Protein AF-A0A8D8WUV7-F1 (afdb_monomer_lite)

Organism: NCBI:txid428564

Radius of gyration: 18.06 Å; chains: 1; bounding box: 48×44×43 Å

Secondary structure (DSSP, 8-state):
-TT-EEEEEEEEEE-SSPPSSTTPPPSS---EEEEEEEEEESTTHHHHHHHHHHHHHHHHH-GGGS-SS-S---HHHHHTTSSHHHHHHHTT-EEEEEEEEETT-----

Foldseek 3Di:
DFFDKDKDKDKDFADPDDDPDPPDDDPDGTFKIWIKMKMFTDPDPPLVVQLVVLVVVQVVPPVVQADPDDDDDDCCNGDVRTCSVVSSVVRGIDIDTPDIDGNPDDDDD

Sequence (109 aa):
MNQTEFFMKFIGQGWTQKLPTVDQEYTTAPDKTVVAQISAFNPGYGFTVTALLLSAITLLREPSTLPPSGGVYTPGAAFEHTSLFNQLTKHGMKFEVLSDSSLGSKSKL

InterPro domains:
  IPR051276 Saccharopine dehydrogenase-like oxidoreductase [PTHR12286] (1-101)

Structure (mmCIF, N/CA/C/O backbone):
data_AF-A0A8D8WUV7-F1
#
_entry.id   AF-A0A8D8WUV7-F1
#
loop_
_atom_site.group_PDB
_atom_site.id
_atom_site.type_symbol
_atom_site.label_atom_id
_atom_site.label_alt_id
_atom_site.label_comp_id
_atom_site.label_asym_id
_atom_site.label_entity_id
_atom_site.label_seq_id
_atom_site.pdbx_PDB_ins_code
_atom_site.Cartn_x
_atom_site.Cartn_y
_atom_site.Cartn_z
_atom_site.occupancy
_atom_site.B_iso_or_equiv
_atom_site.auth_seq_id
_atom_site.auth_comp_id
_atom_site.auth_asym_id
_atom_site.auth_atom_id
_atom_site.pdbx_PDB_model_num
ATOM 1 N N . MET A 1 1 ? -25.783 3.564 0.620 1.00 60.84 1 MET A N 1
ATOM 2 C CA . MET A 1 1 ? -24.996 2.484 -0.016 1.00 60.84 1 MET A CA 1
ATOM 3 C C . MET A 1 1 ? -24.302 1.656 1.062 1.00 60.84 1 MET A C 1
ATOM 5 O O . MET A 1 1 ? -23.089 1.487 1.027 1.00 60.84 1 MET A O 1
ATOM 9 N N . ASN A 1 2 ? -25.058 1.168 2.050 1.00 64.44 2 ASN A N 1
ATOM 10 C CA . ASN A 1 2 ? -24.481 0.286 3.061 1.00 64.44 2 ASN A CA 1
ATOM 11 C C . ASN A 1 2 ? -24.402 -1.112 2.437 1.00 64.44 2 ASN A C 1
ATOM 13 O O . ASN A 1 2 ? -25.380 -1.542 1.834 1.00 64.44 2 ASN A O 1
ATOM 17 N N . GLN A 1 3 ? -23.251 -1.778 2.562 1.00 80.19 3 GLN A N 1
ATOM 18 C CA . GLN A 1 3 ? -22.957 -3.121 2.032 1.00 80.19 3 GLN A CA 1
ATOM 19 C C . GLN A 1 3 ? -22.738 -3.223 0.511 1.00 80.19 3 GLN A C 1
ATOM 21 O O . GLN A 1 3 ? -22.721 -4.323 -0.030 1.00 80.19 3 GLN A O 1
ATOM 26 N N . THR A 1 4 ? -22.523 -2.111 -0.197 1.00 92.75 4 THR A N 1
ATOM 27 C CA . THR A 1 4 ? -22.068 -2.183 -1.596 1.00 92.75 4 THR A CA 1
AT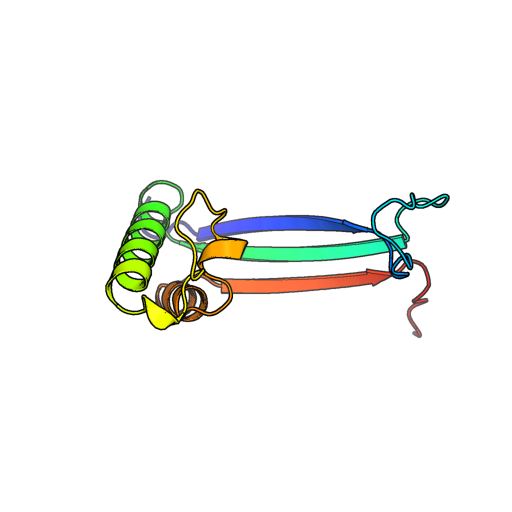OM 28 C C . THR A 1 4 ? -20.598 -2.592 -1.636 1.00 92.75 4 THR A C 1
ATOM 30 O O . THR A 1 4 ? -19.758 -1.895 -1.066 1.00 92.75 4 THR A O 1
ATOM 33 N N . GLU A 1 5 ? -20.293 -3.695 -2.312 1.00 93.62 5 GLU A N 1
ATOM 34 C CA . GLU A 1 5 ? -18.924 -4.126 -2.600 1.00 93.62 5 GLU A CA 1
ATOM 35 C C . GLU A 1 5 ? -18.326 -3.321 -3.750 1.00 93.62 5 GLU A C 1
ATOM 37 O O . GLU A 1 5 ? -19.010 -2.951 -4.706 1.00 93.62 5 GLU A O 1
ATOM 42 N N . PHE A 1 6 ? -17.026 -3.068 -3.668 1.00 94.88 6 PHE A N 1
ATOM 43 C CA . PHE A 1 6 ? -16.257 -2.519 -4.769 1.00 94.88 6 PHE A CA 1
ATOM 44 C C . PHE A 1 6 ? -14.873 -3.152 -4.815 1.00 94.88 6 PHE A C 1
ATOM 46 O O . PHE A 1 6 ? -14.345 -3.631 -3.809 1.00 94.88 6 PHE A O 1
ATOM 53 N N . PHE A 1 7 ? -14.265 -3.097 -5.994 1.00 96.38 7 PHE A N 1
ATOM 54 C CA . PHE A 1 7 ? -12.855 -3.389 -6.156 1.00 96.38 7 PHE A CA 1
ATOM 55 C C . PHE A 1 7 ? -12.192 -2.351 -7.058 1.00 96.38 7 PHE A C 1
ATOM 57 O O . PHE A 1 7 ? -12.834 -1.718 -7.896 1.00 96.38 7 PHE A O 1
ATOM 64 N N . MET A 1 8 ? -10.886 -2.193 -6.889 1.00 95.50 8 MET A N 1
ATOM 65 C CA . MET A 1 8 ? -10.024 -1.373 -7.728 1.00 95.50 8 MET A CA 1
ATOM 66 C C . MET A 1 8 ? -8.858 -2.230 -8.195 1.00 95.50 8 MET A C 1
ATOM 68 O O . MET A 1 8 ? -8.169 -2.827 -7.368 1.00 95.50 8 MET A O 1
ATOM 72 N N . LYS A 1 9 ? -8.638 -2.294 -9.511 1.00 97.25 9 LYS A N 1
ATOM 73 C CA . LYS A 1 9 ? -7.479 -2.969 -10.102 1.00 97.25 9 LYS A CA 1
ATOM 74 C C . LYS A 1 9 ? -6.403 -1.951 -10.444 1.00 97.25 9 LYS A C 1
ATOM 76 O O . LYS A 1 9 ? -6.685 -0.928 -11.061 1.00 97.25 9 LYS A O 1
ATOM 81 N N . PHE A 1 10 ? -5.175 -2.277 -10.078 1.00 96.38 10 PHE A N 1
ATOM 82 C CA . PHE A 1 10 ? -3.972 -1.518 -10.369 1.00 96.38 10 PHE A CA 1
ATOM 83 C C . PHE A 1 10 ? -3.118 -2.358 -11.308 1.00 96.38 10 PHE A C 1
ATOM 85 O O . PHE A 1 10 ? -2.767 -3.489 -10.978 1.00 96.38 10 PHE A O 1
ATOM 92 N N . ILE A 1 11 ? -2.821 -1.823 -12.489 1.00 96.88 11 ILE A N 1
ATOM 93 C CA . ILE A 1 11 ? -2.020 -2.499 -13.510 1.00 96.88 11 ILE A CA 1
ATOM 94 C C . ILE A 1 11 ? -0.717 -1.719 -13.639 1.00 96.88 11 ILE A C 1
ATOM 96 O O . ILE A 1 11 ? -0.720 -0.578 -14.096 1.00 96.88 11 ILE A O 1
ATOM 100 N N . GLY A 1 12 ? 0.382 -2.323 -13.195 1.00 96.38 12 GLY A N 1
ATOM 101 C CA . GLY A 1 12 ? 1.727 -1.777 -13.328 1.00 96.38 12 GLY A CA 1
ATOM 102 C C . GLY A 1 12 ? 2.473 -2.471 -14.458 1.00 96.38 12 GLY A C 1
ATOM 103 O O . GLY A 1 12 ? 2.495 -3.700 -14.513 1.00 96.38 12 GLY A O 1
ATOM 104 N N . GLN A 1 13 ? 3.100 -1.692 -15.335 1.00 96.44 13 GLN A N 1
ATOM 105 C CA . GLN A 1 13 ? 4.008 -2.187 -16.369 1.00 96.44 13 GLN A CA 1
ATOM 106 C C . GLN A 1 13 ? 5.418 -1.672 -16.092 1.00 96.44 13 GLN A C 1
ATOM 108 O O . GLN A 1 13 ? 5.595 -0.512 -15.723 1.00 96.44 13 GLN A O 1
ATOM 113 N N . GLY A 1 14 ? 6.415 -2.534 -16.251 1.00 94.44 14 GLY A N 1
ATOM 114 C CA . GLY A 1 14 ? 7.811 -2.190 -16.022 1.00 94.44 14 GLY A CA 1
ATOM 115 C C . GLY A 1 14 ? 8.765 -3.221 -16.607 1.00 94.44 14 GLY A C 1
ATOM 116 O O . GLY A 1 14 ? 8.388 -4.024 -17.457 1.00 94.44 14 GLY A O 1
ATOM 117 N N . TRP A 1 15 ? 10.006 -3.200 -16.136 1.00 94.62 15 TRP A N 1
ATOM 118 C CA . TRP A 1 15 ? 11.065 -4.081 -16.611 1.00 94.62 15 TRP A CA 1
ATOM 119 C C . TRP A 1 15 ? 11.483 -5.054 -15.513 1.00 94.62 15 TRP A C 1
ATOM 121 O O . TRP A 1 15 ? 11.550 -4.705 -14.335 1.00 94.62 15 TRP A O 1
ATOM 131 N N . THR A 1 16 ? 11.760 -6.290 -15.908 1.00 93.19 16 THR A N 1
ATOM 132 C CA . THR A 1 16 ? 12.272 -7.344 -15.031 1.00 93.19 16 THR A CA 1
ATOM 133 C C . THR A 1 16 ? 13.717 -7.051 -14.641 1.00 93.19 16 THR A C 1
ATOM 135 O O . THR A 1 16 ? 14.116 -7.269 -13.497 1.00 93.19 16 THR A O 1
ATOM 138 N N . GLN A 1 17 ? 14.505 -6.539 -15.590 1.00 92.00 17 GLN A N 1
ATOM 139 C CA . GLN A 1 17 ? 15.868 -6.096 -15.337 1.00 92.00 17 GLN A CA 1
ATOM 140 C C . GLN A 1 17 ? 15.854 -4.765 -14.587 1.00 92.00 17 GLN A C 1
ATOM 142 O O . GLN A 1 17 ? 15.154 -3.840 -14.977 1.00 92.00 17 GLN A O 1
ATOM 147 N N . LYS A 1 18 ? 16.687 -4.652 -13.552 1.00 91.38 18 LYS A N 1
ATOM 148 C CA . LYS A 1 18 ? 16.988 -3.381 -12.891 1.00 91.38 18 LYS A CA 1
ATOM 149 C C . LYS A 1 18 ? 18.238 -2.764 -13.519 1.00 91.38 18 LYS A C 1
ATOM 151 O O . LYS A 1 18 ? 19.254 -3.451 -13.644 1.00 91.38 18 LYS A O 1
ATOM 156 N N . LEU A 1 19 ? 18.176 -1.486 -13.890 1.00 92.00 19 LEU A N 1
ATOM 157 C CA . LEU A 1 19 ? 19.354 -0.759 -14.368 1.00 92.00 19 LEU A CA 1
ATOM 158 C C . LEU A 1 19 ? 20.334 -0.452 -13.216 1.00 92.00 19 LEU A C 1
ATOM 160 O O . LEU A 1 19 ? 19.896 -0.242 -12.080 1.00 92.00 19 LEU A O 1
ATOM 164 N N . PRO A 1 20 ? 21.654 -0.438 -13.483 1.00 90.25 20 PRO A N 1
ATOM 165 C CA . PRO A 1 20 ? 22.683 -0.166 -12.477 1.00 90.25 20 PRO A CA 1
ATOM 166 C C . PRO A 1 20 ? 22.564 1.197 -11.788 1.00 90.25 20 PRO A C 1
ATOM 168 O O . PRO A 1 20 ? 22.872 1.306 -10.602 1.00 90.25 20 PRO A O 1
ATOM 171 N N . THR A 1 21 ? 22.137 2.230 -12.516 1.00 91.44 21 THR A N 1
ATOM 172 C CA . THR A 1 21 ? 21.999 3.597 -11.999 1.00 91.44 21 THR A CA 1
ATOM 173 C C . THR A 1 21 ? 20.629 4.172 -12.342 1.00 91.44 21 THR A C 1
ATOM 175 O O . THR A 1 21 ? 19.987 3.751 -13.302 1.00 91.44 21 THR A O 1
ATOM 178 N N . VAL A 1 22 ? 20.170 5.131 -11.536 1.00 85.44 22 VAL A N 1
ATOM 179 C CA . VAL A 1 22 ? 18.863 5.794 -11.705 1.00 85.44 22 VAL A CA 1
ATOM 180 C C . VAL A 1 22 ? 18.805 6.729 -12.913 1.00 85.44 22 VAL A C 1
ATOM 182 O O . VAL A 1 22 ? 17.718 6.983 -13.416 1.00 85.44 22 VAL A O 1
ATOM 185 N N . ASP A 1 23 ? 19.958 7.193 -13.397 1.00 92.38 23 ASP A N 1
ATOM 186 C CA . ASP A 1 23 ? 20.052 8.113 -14.539 1.00 92.38 23 ASP A CA 1
ATOM 187 C C . ASP A 1 23 ? 20.023 7.387 -15.894 1.00 92.38 23 ASP A C 1
ATOM 189 O O . ASP A 1 23 ? 20.038 8.023 -16.946 1.00 92.38 23 ASP A O 1
ATOM 193 N N . GLN A 1 24 ? 20.043 6.051 -15.887 1.00 92.44 24 GLN A N 1
ATOM 194 C CA . GLN A 1 24 ? 19.970 5.255 -17.105 1.00 92.44 24 GLN A CA 1
ATOM 195 C C . GLN A 1 24 ? 18.518 4.990 -17.491 1.00 92.44 24 GLN A C 1
ATOM 197 O O . GLN A 1 24 ? 17.688 4.623 -16.660 1.00 92.44 24 GLN A O 1
ATOM 202 N N . GLU A 1 25 ? 18.241 5.113 -18.785 1.00 92.50 25 GLU A N 1
ATOM 203 C CA . GLU A 1 25 ? 16.936 4.814 -19.363 1.00 92.50 25 GLU A CA 1
ATOM 204 C C . GLU A 1 25 ? 16.911 3.413 -19.982 1.00 92.50 25 GLU A C 1
ATOM 206 O O . GLU A 1 25 ? 17.911 2.913 -20.509 1.00 92.50 25 GLU A O 1
ATOM 211 N N . TYR A 1 26 ? 15.745 2.768 -19.935 1.00 92.88 26 TYR A N 1
ATOM 212 C CA . TYR A 1 26 ? 15.530 1.502 -20.625 1.00 92.88 26 TYR A CA 1
ATOM 213 C C . TYR A 1 26 ? 15.429 1.739 -22.132 1.00 92.88 26 TYR A C 1
ATOM 215 O O . TYR A 1 26 ? 14.672 2.589 -22.591 1.00 92.88 26 TYR A O 1
ATOM 223 N N . THR A 1 27 ? 16.153 0.940 -22.913 1.00 94.00 27 THR A N 1
ATOM 224 C CA . THR A 1 27 ? 16.108 0.991 -24.384 1.00 94.00 27 THR A CA 1
ATOM 225 C C . THR A 1 27 ? 15.054 0.059 -24.984 1.00 94.00 27 THR A C 1
ATOM 227 O O . THR A 1 27 ? 14.772 0.127 -26.180 1.00 94.00 27 THR A O 1
ATOM 230 N N . THR A 1 28 ? 14.468 -0.823 -24.172 1.00 94.00 28 THR A N 1
ATOM 231 C CA . THR A 1 28 ? 13.436 -1.787 -24.568 1.00 94.00 28 THR A CA 1
ATOM 232 C C . THR A 1 28 ? 12.074 -1.395 -24.007 1.00 94.00 28 THR A C 1
ATOM 234 O O . THR A 1 28 ? 11.978 -0.658 -23.029 1.00 94.00 28 THR A O 1
ATOM 237 N N . ALA A 1 29 ? 10.999 -1.918 -24.598 1.00 94.56 29 ALA A N 1
ATOM 238 C CA . ALA A 1 29 ? 9.666 -1.799 -24.012 1.00 94.56 29 ALA A CA 1
ATOM 239 C C . ALA A 1 29 ? 9.566 -2.589 -22.684 1.00 94.56 29 ALA A C 1
ATOM 241 O O . ALA A 1 29 ? 10.292 -3.577 -22.526 1.00 94.56 29 ALA A O 1
ATOM 242 N N . PRO A 1 30 ? 8.668 -2.195 -21.758 1.00 95.50 30 PRO A N 1
ATOM 243 C CA . PRO A 1 30 ? 8.381 -2.952 -20.541 1.00 95.50 30 PRO A CA 1
ATOM 244 C C . PRO A 1 30 ? 8.101 -4.431 -20.829 1.00 95.50 30 PRO A C 1
ATOM 246 O O . PRO A 1 30 ? 7.270 -4.758 -21.677 1.00 95.50 30 PRO A O 1
ATOM 249 N N . ASP A 1 31 ? 8.773 -5.325 -20.105 1.00 95.75 31 ASP A N 1
ATOM 250 C CA . ASP A 1 31 ? 8.638 -6.778 -20.251 1.00 95.75 31 ASP A CA 1
ATOM 251 C C . ASP A 1 31 ? 7.944 -7.449 -19.056 1.00 95.75 31 ASP A C 1
ATOM 253 O O . ASP A 1 31 ? 7.754 -8.664 -19.064 1.00 95.75 31 ASP A O 1
ATOM 257 N N . LYS A 1 32 ? 7.548 -6.676 -18.040 1.00 95.31 32 LYS A N 1
ATOM 258 C CA . LYS A 1 32 ? 6.899 -7.141 -16.815 1.00 95.31 32 LYS A CA 1
ATOM 259 C C . LYS A 1 32 ? 5.570 -6.426 -16.603 1.00 95.31 32 LYS A C 1
ATOM 261 O O . LYS A 1 32 ? 5.476 -5.209 -16.738 1.00 95.31 32 LYS A O 1
ATOM 266 N N . THR A 1 33 ? 4.540 -7.178 -16.230 1.00 97.06 33 THR A N 1
ATOM 267 C CA . THR A 1 33 ? 3.237 -6.653 -15.806 1.00 97.06 33 THR A CA 1
ATOM 268 C C . THR A 1 33 ? 2.844 -7.259 -14.466 1.00 97.06 33 THR A C 1
ATOM 270 O O . THR A 1 33 ? 2.854 -8.481 -14.308 1.00 97.06 33 THR A O 1
ATOM 273 N N . VAL A 1 34 ? 2.454 -6.405 -13.521 1.00 97.00 34 VAL A N 1
ATOM 274 C CA . VAL A 1 34 ? 1.886 -6.794 -12.227 1.00 97.00 34 VAL A CA 1
ATOM 275 C C . VAL A 1 34 ? 0.470 -6.240 -12.136 1.00 97.00 34 VAL A C 1
ATOM 277 O O . VAL A 1 34 ? 0.246 -5.052 -12.369 1.00 97.00 34 VAL A O 1
ATOM 280 N N . VAL A 1 35 ? -0.490 -7.092 -11.790 1.00 97.56 35 VAL A N 1
ATOM 281 C CA . VAL A 1 35 ? -1.879 -6.693 -11.547 1.00 97.56 35 VAL A CA 1
ATOM 282 C C . VAL A 1 35 ? -2.183 -6.916 -10.078 1.00 97.56 35 VAL A C 1
ATOM 284 O O . VAL A 1 35 ? -2.161 -8.049 -9.602 1.00 97.56 35 VAL A O 1
ATOM 287 N N . ALA A 1 36 ? -2.493 -5.840 -9.368 1.00 97.25 36 ALA A N 1
ATOM 288 C CA . ALA A 1 36 ? -2.960 -5.880 -7.991 1.00 97.25 36 ALA A CA 1
ATOM 289 C C . ALA A 1 36 ? -4.432 -5.466 -7.916 1.00 97.25 36 ALA A C 1
ATOM 291 O O . ALA A 1 36 ? -4.931 -4.727 -8.765 1.00 97.25 36 ALA A O 1
ATOM 292 N N . GLN A 1 37 ? -5.136 -5.934 -6.894 1.00 97.69 37 GLN A N 1
ATOM 293 C CA . GLN A 1 37 ? -6.514 -5.566 -6.620 1.00 97.69 37 GLN A CA 1
ATOM 294 C C . GLN A 1 37 ? -6.692 -5.223 -5.148 1.00 97.69 37 GLN A C 1
ATOM 296 O O . GLN A 1 37 ? -6.155 -5.881 -4.259 1.00 97.69 37 GLN A O 1
ATOM 301 N N . ILE A 1 38 ? -7.500 -4.198 -4.914 1.00 95.75 38 ILE A N 1
ATOM 302 C CA . ILE A 1 38 ? -8.062 -3.876 -3.610 1.00 95.75 38 ILE A CA 1
ATOM 303 C C . ILE A 1 38 ? -9.559 -4.142 -3.685 1.00 95.75 38 ILE A C 1
ATOM 305 O O . ILE A 1 38 ? -10.187 -3.705 -4.645 1.00 95.75 38 ILE A O 1
ATOM 309 N N . SER A 1 39 ? -10.128 -4.820 -2.691 1.00 96.62 39 SER A N 1
ATOM 310 C CA . SER A 1 39 ? -11.581 -5.026 -2.574 1.00 96.62 39 SER A CA 1
ATOM 311 C C . SER A 1 39 ? -12.064 -4.597 -1.190 1.00 96.62 39 SER A C 1
ATOM 313 O O . SER A 1 39 ? -11.364 -4.840 -0.208 1.00 96.62 39 SER A O 1
ATOM 315 N N . ALA A 1 40 ? -13.223 -3.945 -1.100 1.00 95.19 40 ALA A N 1
ATOM 316 C CA . ALA A 1 40 ? -13.805 -3.491 0.165 1.00 95.19 40 ALA A CA 1
ATOM 317 C C . ALA A 1 40 ? -15.314 -3.202 0.026 1.00 95.19 40 ALA A C 1
ATOM 319 O O . ALA A 1 40 ? -15.910 -3.386 -1.035 1.00 95.19 40 ALA A O 1
ATOM 320 N N . PHE A 1 41 ? -15.930 -2.725 1.110 1.00 94.50 41 PHE A N 1
ATOM 321 C CA . PHE A 1 41 ? -17.342 -2.341 1.174 1.00 94.50 41 PHE A CA 1
ATOM 322 C C . PHE A 1 41 ? -17.510 -0.831 1.359 1.00 94.50 41 PHE A C 1
ATOM 324 O O . PHE A 1 41 ? -16.620 -0.158 1.871 1.00 94.50 41 PHE A O 1
ATOM 331 N N . ASN A 1 42 ? -18.698 -0.317 1.041 1.00 92.56 42 ASN A N 1
ATOM 332 C CA . ASN A 1 42 ? -19.109 1.073 1.265 1.00 92.56 42 ASN A CA 1
ATOM 333 C C . ASN A 1 42 ? -18.213 2.083 0.512 1.00 92.56 42 ASN A C 1
ATOM 335 O O . ASN A 1 42 ? -17.513 2.878 1.149 1.00 92.56 42 ASN A O 1
ATOM 339 N N . PRO A 1 43 ? -18.213 2.069 -0.836 1.00 91.44 43 PRO A N 1
ATOM 340 C CA . PRO A 1 43 ? -17.368 2.951 -1.636 1.00 91.44 43 PRO A CA 1
ATOM 341 C C . PRO A 1 43 ? -17.640 4.436 -1.352 1.00 91.44 43 PRO A C 1
ATOM 343 O O . PRO A 1 43 ? -18.717 4.828 -0.896 1.00 91.44 43 PRO A O 1
ATOM 346 N N . GLY A 1 44 ? -16.654 5.282 -1.651 1.00 86.94 44 GLY A N 1
ATOM 347 C CA . GLY A 1 44 ? -16.732 6.716 -1.379 1.00 86.94 44 GLY A CA 1
ATOM 348 C C . GLY A 1 44 ? -16.515 7.004 0.105 1.00 86.94 44 GLY A C 1
ATOM 349 O O . GLY A 1 44 ? -15.493 6.608 0.663 1.00 86.94 44 GLY A O 1
ATOM 350 N N . TYR A 1 45 ? -17.457 7.691 0.753 1.00 90.88 45 TYR A N 1
ATOM 351 C CA . TYR A 1 45 ? -17.273 8.187 2.122 1.00 90.88 45 TYR A CA 1
ATOM 352 C C . TYR A 1 45 ? -17.145 7.091 3.181 1.00 90.88 45 TYR A C 1
ATOM 354 O O . TYR A 1 45 ? -16.380 7.280 4.120 1.00 90.88 45 TYR A O 1
ATOM 362 N N . GLY A 1 46 ? -17.841 5.958 3.043 1.00 90.69 46 GLY A N 1
ATOM 363 C CA . GLY A 1 46 ? -17.807 4.898 4.056 1.00 90.69 46 GLY A CA 1
ATOM 364 C C . GLY A 1 46 ? -16.387 4.377 4.276 1.00 90.69 46 GLY A C 1
ATOM 365 O O . GLY A 1 46 ? -15.802 4.565 5.339 1.00 90.69 46 GLY A O 1
ATOM 366 N N . PHE A 1 47 ? -15.807 3.794 3.230 1.00 91.38 47 PHE A N 1
ATOM 367 C CA . PHE A 1 47 ? -14.451 3.264 3.266 1.00 91.38 47 PHE A CA 1
ATOM 368 C C . PHE A 1 47 ? -13.383 4.358 3.439 1.00 91.38 47 PHE A C 1
ATOM 370 O O . PHE A 1 47 ? -12.461 4.207 4.242 1.00 91.38 47 PHE A O 1
ATOM 377 N N . THR A 1 48 ? -13.508 5.480 2.719 1.00 94.19 48 THR A N 1
ATOM 378 C CA . THR A 1 48 ? -12.500 6.556 2.758 1.00 94.19 48 THR A CA 1
ATOM 379 C C . THR A 1 48 ? -12.343 7.139 4.163 1.00 94.19 48 THR A C 1
ATOM 381 O O . THR A 1 48 ? -11.219 7.387 4.596 1.00 94.19 48 THR A O 1
ATOM 384 N N . VAL A 1 49 ? -13.440 7.314 4.912 1.00 95.81 49 VAL A N 1
ATOM 385 C CA . VAL A 1 49 ? -13.374 7.806 6.299 1.00 95.81 49 VAL A CA 1
ATOM 386 C C . VAL A 1 49 ? -12.699 6.785 7.215 1.00 95.81 49 VAL A C 1
ATOM 388 O O . VAL A 1 49 ? -11.872 7.176 8.037 1.00 95.81 49 VAL A O 1
ATOM 391 N N . THR A 1 50 ? -12.973 5.486 7.056 1.00 95.38 50 THR A N 1
ATOM 392 C CA . THR A 1 50 ? -12.261 4.437 7.805 1.00 95.38 50 THR A CA 1
ATOM 393 C C . THR A 1 50 ? -10.754 4.503 7.556 1.00 95.38 50 THR A C 1
ATOM 395 O O . THR A 1 50 ? -9.983 4.529 8.513 1.00 95.38 50 THR A O 1
ATOM 398 N N . ALA A 1 51 ? -10.322 4.596 6.295 1.00 96.25 51 ALA A N 1
ATOM 399 C CA . ALA A 1 51 ? -8.904 4.695 5.956 1.00 96.25 51 ALA A CA 1
ATOM 400 C C . ALA A 1 51 ? -8.245 5.962 6.529 1.00 96.25 51 ALA A C 1
ATOM 402 O O . ALA A 1 51 ? -7.140 5.891 7.073 1.00 96.25 51 ALA A O 1
ATOM 403 N N . LEU A 1 52 ? -8.934 7.107 6.470 1.00 97.69 52 LEU A N 1
ATOM 404 C CA . LEU A 1 52 ? -8.456 8.369 7.037 1.00 97.69 52 LEU A CA 1
ATOM 405 C C . LEU A 1 52 ? -8.276 8.281 8.560 1.00 97.69 52 LEU A C 1
ATOM 407 O O . LEU A 1 52 ? -7.230 8.670 9.080 1.00 97.69 52 LEU A O 1
ATOM 411 N N . LEU A 1 53 ? -9.269 7.743 9.276 1.00 98.19 53 LEU A N 1
ATOM 412 C CA . LEU A 1 53 ? -9.212 7.596 10.732 1.00 98.19 53 LEU A CA 1
ATOM 413 C C . LEU A 1 53 ? -8.111 6.629 11.162 1.00 98.19 53 LEU A C 1
ATOM 415 O O . LEU A 1 53 ? -7.363 6.933 12.089 1.00 98.19 53 LEU A O 1
ATOM 419 N N . LEU A 1 54 ? -7.975 5.491 10.478 1.00 98.12 54 LEU A N 1
ATOM 420 C CA . LEU A 1 54 ? -6.891 4.551 10.753 1.00 98.12 54 LEU A CA 1
ATOM 421 C C . LEU A 1 54 ? -5.521 5.189 10.501 1.00 98.12 54 LEU A C 1
ATOM 423 O O . LEU A 1 54 ? -4.631 5.027 11.329 1.00 98.12 54 LEU A O 1
ATOM 427 N N . SER A 1 55 ? -5.375 5.988 9.439 1.00 97.94 55 SER A N 1
ATOM 428 C CA . SER A 1 55 ? -4.135 6.729 9.170 1.00 97.94 55 SER A CA 1
ATOM 429 C C . SER A 1 55 ? -3.807 7.705 10.305 1.00 97.94 55 SER A C 1
ATOM 431 O O . SER A 1 55 ? -2.681 7.725 10.793 1.00 97.94 55 SER A O 1
ATOM 433 N N . ALA A 1 56 ? -4.792 8.472 10.787 1.00 98.06 56 ALA A N 1
ATOM 434 C CA . ALA A 1 56 ? -4.605 9.387 11.915 1.00 98.06 56 ALA A CA 1
ATOM 435 C C . ALA A 1 56 ? -4.230 8.650 13.214 1.00 98.06 56 ALA A C 1
ATOM 437 O O . ALA A 1 56 ? -3.338 9.084 13.941 1.00 98.06 56 ALA A O 1
ATOM 438 N N . ILE A 1 57 ? -4.876 7.514 13.495 1.00 98.06 57 ILE A N 1
ATOM 439 C CA . ILE A 1 57 ? -4.556 6.673 14.655 1.00 98.06 57 ILE A CA 1
ATOM 440 C C . ILE A 1 57 ? -3.120 6.148 14.557 1.00 98.06 57 ILE A C 1
ATOM 442 O O . ILE A 1 57 ? -2.393 6.221 15.546 1.00 98.06 57 ILE A O 1
ATOM 446 N N . THR A 1 58 ? -2.703 5.654 13.390 1.00 97.62 58 THR A N 1
ATOM 447 C CA . THR A 1 58 ? -1.333 5.182 13.154 1.00 97.62 58 THR A CA 1
ATOM 448 C C . THR A 1 58 ? -0.317 6.307 13.347 1.00 97.62 58 THR A C 1
ATOM 450 O O . THR A 1 58 ? 0.657 6.108 14.067 1.00 97.62 58 THR A O 1
ATOM 453 N N . LEU A 1 59 ? -0.574 7.509 12.815 1.00 95.62 59 LEU A N 1
ATOM 454 C CA . LEU A 1 59 ? 0.307 8.668 13.014 1.00 95.62 59 LEU A CA 1
ATOM 455 C C . LEU A 1 59 ? 0.516 8.998 14.502 1.00 95.62 59 LEU A C 1
ATOM 457 O O . LEU A 1 59 ? 1.632 9.282 14.926 1.00 95.62 59 LEU A O 1
ATOM 461 N N . LEU A 1 60 ? -0.557 8.953 15.297 1.00 96.69 60 LEU A N 1
ATOM 462 C CA . LEU A 1 60 ? -0.514 9.296 16.720 1.00 96.69 60 LEU A CA 1
ATOM 463 C C . LEU A 1 60 ? 0.089 8.190 17.595 1.00 96.69 60 LEU A C 1
ATOM 465 O O . LEU A 1 60 ? 0.690 8.488 18.624 1.00 96.69 60 LEU A O 1
ATOM 469 N N . ARG A 1 61 ? -0.120 6.918 17.238 1.00 97.56 61 ARG A N 1
ATOM 470 C CA . ARG A 1 61 ? 0.245 5.772 18.088 1.00 97.56 61 ARG A CA 1
ATOM 471 C C . ARG A 1 61 ? 1.563 5.114 17.716 1.00 97.56 61 ARG A C 1
ATOM 473 O O . ARG A 1 61 ? 2.144 4.446 18.566 1.00 97.56 61 ARG A O 1
ATOM 480 N N . GLU A 1 62 ? 2.034 5.291 16.487 1.00 96.12 62 GLU A N 1
ATOM 481 C CA . GLU A 1 62 ? 3.227 4.614 15.974 1.00 96.12 62 GLU A CA 1
ATOM 482 C C . GLU A 1 62 ? 4.310 5.595 15.478 1.00 96.12 62 GLU A C 1
ATOM 484 O O . GLU A 1 62 ? 4.931 5.339 14.444 1.00 96.12 62 GLU A O 1
ATOM 489 N N . PRO A 1 63 ? 4.604 6.709 16.184 1.00 94.12 63 PRO A N 1
ATOM 490 C CA . PRO A 1 63 ? 5.504 7.745 15.671 1.00 94.12 63 PRO A CA 1
ATOM 491 C C . PRO A 1 63 ? 6.927 7.239 15.391 1.00 94.12 63 PRO A C 1
ATOM 493 O O . PRO A 1 63 ? 7.592 7.755 14.502 1.00 94.12 63 PRO A O 1
ATOM 496 N N . SER A 1 64 ? 7.388 6.200 16.097 1.00 94.94 64 SER A N 1
ATOM 497 C CA . SER A 1 64 ? 8.710 5.590 15.885 1.00 94.94 64 SER A CA 1
ATOM 498 C C . SER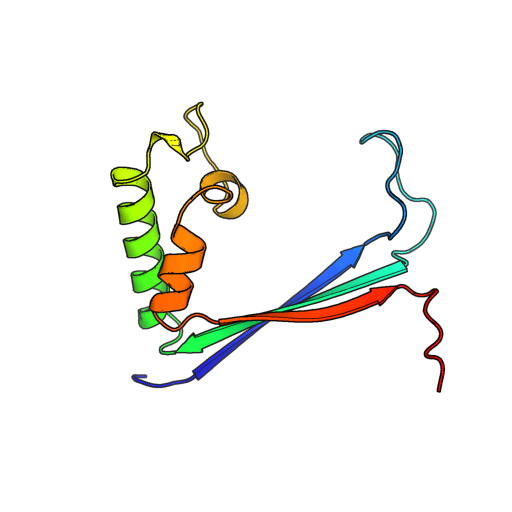 A 1 64 ? 8.833 4.786 14.587 1.00 94.94 64 SER A C 1
ATOM 500 O O . SER A 1 64 ? 9.934 4.375 14.238 1.00 94.94 64 SER A O 1
ATOM 502 N N . THR A 1 65 ? 7.719 4.515 13.905 1.00 95.00 65 THR A N 1
ATOM 503 C CA . THR A 1 65 ? 7.678 3.769 12.632 1.00 95.00 65 THR A CA 1
ATOM 504 C C . THR A 1 65 ? 7.487 4.675 11.415 1.00 95.00 65 THR A C 1
ATOM 506 O O . THR A 1 65 ? 7.550 4.206 10.281 1.00 95.00 65 THR A O 1
ATOM 509 N N . LEU A 1 66 ? 7.255 5.970 11.648 1.00 94.56 66 LEU A N 1
ATOM 510 C CA . LEU A 1 66 ? 7.092 6.976 10.605 1.00 94.56 66 LEU A CA 1
ATOM 511 C C . LEU A 1 66 ? 8.455 7.473 10.100 1.00 94.56 66 LEU A C 1
ATOM 513 O O . LEU A 1 66 ? 9.462 7.326 10.802 1.00 94.56 66 LEU A O 1
ATOM 517 N N . PRO A 1 67 ? 8.501 8.115 8.916 1.00 94.19 67 PRO A N 1
ATOM 518 C CA . PRO A 1 67 ? 9.699 8.796 8.452 1.00 94.19 67 PRO A CA 1
ATOM 519 C C . PRO A 1 67 ? 10.276 9.739 9.526 1.00 94.19 67 PRO A C 1
ATOM 521 O O . PRO A 1 67 ? 9.529 10.519 10.122 1.00 94.19 67 PRO A O 1
ATOM 524 N N . PRO A 1 68 ? 11.598 9.694 9.780 1.00 87.69 68 PRO A N 1
ATOM 525 C CA . PRO A 1 68 ? 12.218 10.419 10.893 1.00 87.69 68 PRO A CA 1
ATOM 526 C C . PRO A 1 68 ? 12.254 11.935 10.672 1.00 87.69 68 PRO A C 1
ATOM 528 O O . PRO A 1 68 ? 12.335 12.709 11.624 1.00 87.69 68 PRO A O 1
ATOM 531 N N . SER A 1 69 ? 12.214 12.370 9.413 1.00 88.12 69 SER A N 1
ATOM 532 C CA . SER A 1 69 ? 12.107 13.774 9.039 1.00 88.12 69 SER A CA 1
ATOM 533 C C . SER A 1 69 ? 10.644 14.157 8.834 1.00 88.12 69 SER A C 1
ATOM 535 O O . SER A 1 69 ? 9.888 13.433 8.192 1.00 88.12 69 SER A O 1
ATOM 537 N N . GLY A 1 70 ? 10.255 15.333 9.326 1.00 84.75 70 GLY A N 1
ATOM 538 C CA . GLY A 1 70 ? 8.986 15.945 8.934 1.00 84.75 70 GLY A CA 1
ATOM 539 C C . GLY A 1 70 ? 8.966 16.286 7.438 1.00 84.75 70 GLY A C 1
ATOM 540 O O . GLY A 1 70 ? 10.014 16.483 6.824 1.00 84.75 70 GLY A O 1
ATOM 541 N N . GLY A 1 71 ? 7.774 16.368 6.847 1.00 90.94 71 GLY A N 1
ATOM 542 C CA . GLY A 1 71 ? 7.618 16.677 5.427 1.00 90.94 71 GLY A CA 1
ATOM 543 C C . GLY A 1 71 ? 6.261 16.265 4.868 1.00 90.94 71 GLY A C 1
ATOM 544 O O . GLY A 1 71 ? 5.340 15.925 5.612 1.00 90.94 71 GLY A O 1
ATOM 545 N N . VAL A 1 72 ? 6.149 16.297 3.540 1.00 94.81 72 VAL A N 1
ATOM 546 C CA . VAL A 1 72 ? 4.969 15.828 2.807 1.00 94.81 72 VAL A CA 1
ATOM 547 C C . VAL A 1 72 ? 5.295 14.474 2.197 1.00 94.81 72 VAL A C 1
ATOM 549 O O . VAL A 1 72 ? 6.177 14.367 1.348 1.00 94.81 72 VAL A O 1
ATOM 552 N N . TYR A 1 73 ? 4.569 13.448 2.628 1.00 94.75 73 TYR A N 1
ATOM 553 C CA . TYR A 1 73 ? 4.779 12.071 2.202 1.00 94.75 73 TYR A CA 1
ATOM 554 C C . TYR A 1 73 ? 3.542 11.536 1.496 1.00 94.75 73 TYR A C 1
ATOM 556 O O . TYR A 1 73 ? 2.407 11.818 1.886 1.00 94.75 73 TYR A O 1
ATOM 564 N N . THR A 1 74 ? 3.761 10.715 0.473 1.00 95.25 74 THR A N 1
ATOM 565 C CA . THR A 1 74 ? 2.692 9.858 -0.035 1.00 95.25 74 THR A CA 1
ATOM 566 C C . THR A 1 74 ? 2.371 8.783 1.010 1.00 95.25 74 THR A C 1
ATOM 568 O O . THR A 1 74 ? 3.255 8.402 1.782 1.00 95.25 74 THR A O 1
ATOM 571 N N . PRO A 1 75 ? 1.141 8.237 1.035 1.00 93.81 75 PRO A N 1
ATOM 572 C CA . PRO A 1 75 ? 0.779 7.200 1.999 1.00 93.81 75 PRO A CA 1
ATOM 573 C C . PRO A 1 75 ? 1.720 5.990 1.977 1.00 93.81 75 PRO A C 1
ATOM 575 O O . PRO A 1 75 ? 2.060 5.472 3.033 1.00 93.81 75 PRO A O 1
ATOM 578 N N . GLY A 1 76 ? 2.188 5.574 0.793 1.00 93.06 76 GLY A N 1
ATOM 579 C CA . GLY A 1 76 ? 3.136 4.465 0.663 1.00 93.06 76 GLY A CA 1
ATOM 580 C C . GLY A 1 76 ? 4.444 4.722 1.411 1.00 93.06 76 GLY A C 1
ATOM 581 O O . GLY A 1 76 ? 4.857 3.883 2.197 1.00 93.06 76 GLY A O 1
ATOM 582 N N . ALA A 1 77 ? 5.038 5.906 1.241 1.00 93.94 77 ALA A N 1
ATOM 583 C CA . ALA A 1 77 ? 6.279 6.273 1.923 1.00 93.94 77 ALA A CA 1
ATOM 584 C C . ALA A 1 77 ? 6.081 6.553 3.424 1.00 93.94 77 ALA A C 1
ATOM 586 O O . ALA A 1 77 ? 6.973 6.298 4.225 1.00 93.94 77 ALA A O 1
ATOM 587 N N . ALA A 1 78 ? 4.922 7.093 3.815 1.00 95.81 78 ALA A N 1
ATOM 588 C CA . ALA A 1 78 ? 4.628 7.409 5.211 1.00 95.81 78 ALA A CA 1
ATOM 589 C C . ALA A 1 78 ? 4.340 6.163 6.058 1.00 95.81 78 ALA A C 1
ATOM 591 O O . ALA A 1 78 ? 4.686 6.130 7.236 1.00 95.81 78 ALA A O 1
ATOM 592 N N . PHE A 1 79 ? 3.668 5.165 5.473 1.00 96.44 79 PHE A N 1
ATOM 593 C CA . PHE A 1 79 ? 3.068 4.061 6.219 1.00 96.44 79 PHE A CA 1
ATOM 594 C C . PHE A 1 79 ? 3.703 2.688 5.955 1.00 96.44 79 PHE A C 1
ATOM 596 O O . PHE A 1 79 ? 3.220 1.705 6.519 1.00 96.44 79 PHE A O 1
ATOM 603 N N . GLU A 1 80 ? 4.774 2.608 5.152 1.00 94.44 80 GLU A N 1
ATOM 604 C CA . GLU A 1 80 ? 5.439 1.354 4.747 1.00 94.44 80 GLU A CA 1
ATOM 605 C C . GLU A 1 80 ? 5.753 0.424 5.928 1.00 94.44 80 GLU A C 1
ATOM 607 O O . GLU A 1 80 ? 5.548 -0.786 5.848 1.00 94.44 80 GLU A O 1
ATOM 612 N N . HIS A 1 81 ? 6.217 0.990 7.043 1.00 95.31 81 HIS A N 1
ATOM 613 C CA . HIS A 1 81 ? 6.670 0.237 8.216 1.00 95.31 81 HIS A CA 1
ATOM 614 C C . HIS A 1 81 ? 5.686 0.282 9.391 1.00 95.31 81 HIS A C 1
ATOM 6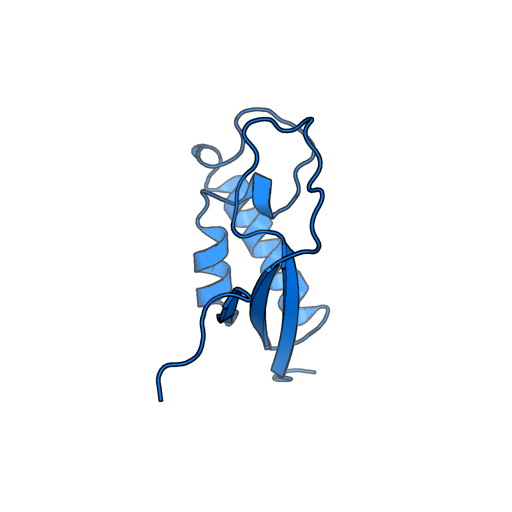16 O O . HIS A 1 81 ? 6.056 -0.009 10.527 1.00 95.31 81 HIS A O 1
ATOM 622 N N . THR A 1 82 ? 4.432 0.644 9.126 1.00 97.62 82 THR A N 1
ATOM 623 C CA . THR A 1 82 ? 3.401 0.835 10.152 1.00 97.62 82 THR A CA 1
ATOM 624 C C . THR A 1 82 ? 2.392 -0.309 10.171 1.00 97.62 82 THR A C 1
ATOM 626 O O . THR A 1 82 ? 2.315 -1.131 9.256 1.00 97.62 82 THR A O 1
ATOM 629 N N . SER A 1 83 ? 1.532 -0.339 11.187 1.00 97.38 83 SER A N 1
ATOM 630 C CA . SER A 1 83 ? 0.435 -1.302 11.266 1.00 97.38 83 SER A CA 1
ATOM 631 C C . SER A 1 83 ? -0.761 -0.967 10.361 1.00 97.38 83 SER A C 1
ATOM 633 O O . SER A 1 83 ? -1.699 -1.768 10.291 1.00 97.38 83 SER A O 1
ATOM 635 N N . LEU A 1 84 ? -0.748 0.166 9.638 1.00 97.88 84 LEU A N 1
ATOM 636 C CA . LEU A 1 84 ? -1.903 0.662 8.878 1.00 97.88 84 LEU A CA 1
ATOM 637 C C . LEU A 1 84 ? -2.455 -0.378 7.893 1.00 97.88 84 LEU A C 1
ATOM 639 O O . LEU A 1 84 ? -3.666 -0.586 7.842 1.00 97.88 84 LEU A O 1
ATOM 643 N N . PHE A 1 85 ? -1.586 -1.083 7.163 1.00 95.56 85 PHE A N 1
ATOM 644 C CA . PHE A 1 85 ? -1.995 -2.144 6.233 1.00 95.56 85 PHE A CA 1
ATOM 645 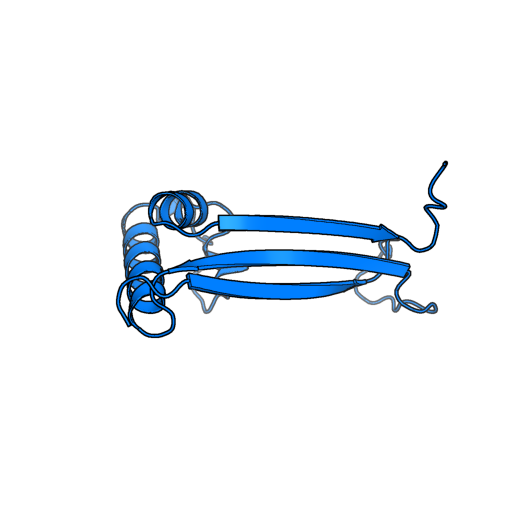C C . PHE A 1 85 ? -2.795 -3.257 6.933 1.00 95.56 85 PHE A C 1
ATOM 647 O O . PHE A 1 85 ? -3.865 -3.671 6.474 1.00 95.56 85 PHE A O 1
ATOM 654 N N . ASN A 1 86 ? -2.317 -3.701 8.098 1.00 96.44 86 ASN A N 1
ATOM 655 C CA . ASN A 1 86 ? -2.987 -4.722 8.902 1.00 96.44 86 ASN A CA 1
ATOM 656 C C . ASN A 1 86 ? -4.321 -4.209 9.451 1.00 96.44 86 ASN A C 1
ATOM 658 O O . ASN A 1 86 ? -5.305 -4.947 9.488 1.00 96.44 86 ASN A O 1
ATOM 662 N N . GLN A 1 87 ? -4.370 -2.944 9.867 1.00 97.56 87 GLN A N 1
ATOM 663 C CA . GLN A 1 87 ? -5.586 -2.327 10.388 1.00 97.56 87 GLN A CA 1
ATOM 664 C C . GLN A 1 87 ? -6.648 -2.173 9.304 1.00 97.56 87 GLN A C 1
ATOM 666 O O . GLN A 1 87 ? -7.799 -2.532 9.538 1.00 97.56 87 GLN A O 1
ATOM 671 N N . LEU A 1 88 ? -6.271 -1.721 8.109 1.00 96.62 88 LEU A N 1
ATOM 672 C CA . LEU A 1 88 ? -7.161 -1.673 6.950 1.00 96.62 88 LEU A CA 1
ATOM 673 C C . LEU A 1 88 ? -7.715 -3.064 6.627 1.00 96.62 88 LEU A C 1
ATOM 675 O O . LEU A 1 88 ? -8.920 -3.216 6.423 1.00 96.62 88 LEU A O 1
ATOM 679 N N . THR A 1 89 ? -6.859 -4.088 6.682 1.00 96.31 89 THR A N 1
ATOM 680 C CA . THR A 1 89 ? -7.267 -5.476 6.438 1.00 96.31 89 THR A CA 1
ATOM 681 C C . THR A 1 89 ? -8.298 -5.968 7.455 1.00 96.31 89 THR A C 1
ATOM 683 O O . THR A 1 89 ? -9.334 -6.520 7.087 1.00 96.31 89 THR A O 1
ATOM 686 N N . LYS A 1 90 ? -8.082 -5.685 8.745 1.00 97.00 90 LYS A N 1
ATOM 687 C CA . LYS A 1 90 ? -9.043 -6.005 9.816 1.00 97.00 90 LYS A CA 1
ATOM 688 C C . LYS A 1 90 ? -10.389 -5.289 9.665 1.00 97.00 90 LYS A C 1
ATOM 690 O O . LYS A 1 90 ? -11.384 -5.781 10.184 1.00 97.00 90 LYS A O 1
ATOM 695 N N . HIS A 1 91 ? -10.429 -4.157 8.962 1.00 95.38 91 HIS A N 1
ATOM 696 C CA . HIS A 1 91 ? -11.644 -3.372 8.721 1.00 95.38 91 HIS A CA 1
ATOM 697 C C . HIS A 1 91 ? -12.257 -3.627 7.333 1.00 95.38 91 HIS A C 1
ATOM 699 O O . HIS A 1 91 ? -13.001 -2.796 6.817 1.00 95.38 91 HIS A O 1
ATOM 705 N N . GLY A 1 92 ? -11.980 -4.793 6.741 1.00 93.19 92 GLY A N 1
ATOM 706 C CA . GLY A 1 92 ? -12.680 -5.277 5.550 1.00 93.19 92 GLY A CA 1
ATOM 707 C C . GLY A 1 92 ? -12.043 -4.884 4.220 1.00 93.19 92 GLY A C 1
ATOM 708 O O . GLY A 1 92 ? -12.671 -5.077 3.181 1.00 93.19 92 GLY A O 1
ATOM 709 N N . MET A 1 93 ? -10.816 -4.355 4.227 1.00 94.81 93 MET A N 1
ATOM 710 C CA . MET A 1 93 ? -10.029 -4.172 3.009 1.00 94.81 93 MET A CA 1
ATOM 711 C C . MET A 1 93 ? -9.273 -5.456 2.668 1.00 94.81 93 MET A C 1
ATOM 713 O O . MET A 1 93 ? -8.592 -6.030 3.507 1.00 94.81 93 MET A O 1
ATOM 717 N N . LYS A 1 94 ? -9.348 -5.910 1.423 1.00 96.38 94 LYS A N 1
ATOM 718 C CA . LYS A 1 94 ? -8.582 -7.058 0.938 1.00 96.38 94 LYS A CA 1
ATOM 719 C C . LYS A 1 94 ? -7.579 -6.590 -0.103 1.00 96.38 94 LYS A C 1
ATOM 721 O O . LYS A 1 94 ? -7.971 -5.919 -1.055 1.00 96.38 94 LYS A O 1
ATOM 726 N N . PHE A 1 95 ? -6.316 -6.963 0.073 1.00 95.19 95 PHE A N 1
ATOM 727 C CA . PHE A 1 95 ? -5.230 -6.683 -0.864 1.00 95.19 95 PHE A CA 1
ATOM 728 C C . PHE A 1 95 ? -4.790 -7.979 -1.534 1.00 95.19 95 PHE A C 1
ATOM 730 O O . PHE A 1 95 ? -4.525 -8.966 -0.850 1.00 95.19 95 PHE A O 1
ATOM 737 N N . GLU A 1 96 ? -4.705 -7.979 -2.861 1.00 96.88 96 GLU A N 1
ATOM 738 C CA . GLU A 1 96 ? -4.345 -9.163 -3.639 1.00 96.88 96 GLU A CA 1
ATOM 739 C C . GLU A 1 96 ? -3.418 -8.797 -4.794 1.00 96.88 96 GLU A C 1
ATOM 741 O O . GLU A 1 96 ? -3.629 -7.795 -5.476 1.00 96.88 96 GLU A O 1
ATOM 746 N N . VAL A 1 97 ? -2.422 -9.643 -5.055 1.00 96.38 97 VAL A N 1
ATOM 747 C CA . VAL A 1 97 ? -1.692 -9.649 -6.327 1.00 96.38 97 VAL A CA 1
ATOM 748 C C . VAL A 1 97 ? -2.339 -10.721 -7.192 1.00 96.38 97 VAL A C 1
ATOM 750 O O . VAL A 1 97 ? -2.262 -11.905 -6.879 1.00 96.38 97 VAL A O 1
ATOM 753 N N . LEU A 1 98 ? -3.030 -10.300 -8.249 1.00 95.94 98 LEU A N 1
ATOM 754 C CA . LEU A 1 98 ? -3.774 -11.189 -9.142 1.00 95.94 98 LEU A CA 1
ATOM 755 C C . LEU A 1 98 ? -2.869 -11.848 -10.184 1.00 95.94 98 LEU A C 1
ATOM 757 O O . LEU A 1 98 ? -3.107 -12.988 -10.572 1.00 95.94 98 LEU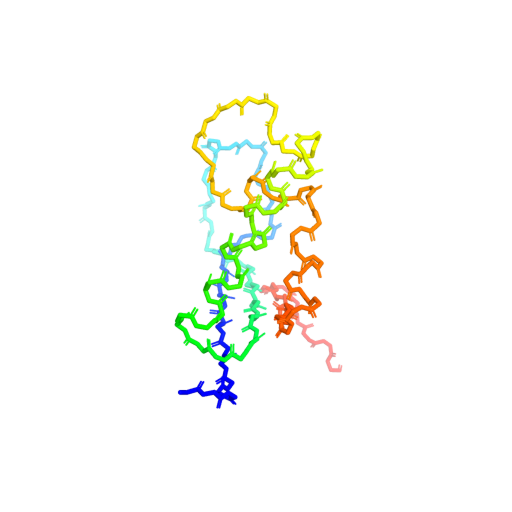 A O 1
ATOM 761 N N . SER A 1 99 ? -1.846 -11.134 -10.653 1.00 94.88 99 SER A N 1
ATOM 762 C CA . SER A 1 99 ? -0.856 -11.682 -11.577 1.00 94.88 99 SER A CA 1
ATOM 763 C C . SER A 1 99 ? 0.479 -10.960 -11.456 1.00 94.88 99 SER A C 1
ATOM 765 O O . SER A 1 99 ? 0.515 -9.734 -11.358 1.00 94.88 99 SER A O 1
ATOM 767 N N . ASP A 1 100 ? 1.564 -11.718 -11.556 1.00 93.38 100 ASP A N 1
ATOM 768 C CA . ASP A 1 100 ? 2.910 -11.220 -11.834 1.00 93.38 100 ASP A CA 1
ATOM 769 C C . ASP A 1 100 ? 3.430 -12.003 -13.046 1.00 93.38 100 ASP A C 1
ATOM 771 O O . ASP A 1 100 ? 3.628 -13.216 -12.978 1.00 93.38 100 ASP A O 1
ATOM 775 N N . SER A 1 101 ? 3.555 -11.325 -14.186 1.00 90.50 101 SER A N 1
ATOM 776 C CA . SER A 1 101 ? 3.938 -11.942 -15.456 1.00 90.50 101 SER A CA 1
ATOM 777 C C . SER A 1 101 ? 5.076 -11.177 -16.112 1.00 90.50 101 SER A C 1
ATOM 779 O O . SER A 1 101 ? 5.035 -9.949 -16.184 1.00 90.50 101 SER A O 1
ATOM 781 N N . SER A 1 102 ? 6.053 -11.907 -16.649 1.00 84.94 102 SER A N 1
ATOM 782 C CA . SER A 1 102 ? 7.087 -11.368 -17.530 1.00 84.94 102 SER A CA 1
ATOM 783 C C . SER A 1 102 ? 7.022 -12.028 -18.908 1.00 84.94 102 SER A C 1
ATOM 785 O O . SER A 1 102 ? 6.703 -13.215 -19.024 1.00 84.94 102 SER A O 1
ATOM 787 N N . LEU A 1 103 ? 7.353 -11.279 -19.963 1.00 68.81 103 LEU A N 1
ATOM 788 C CA . LEU A 1 103 ? 7.301 -11.709 -21.369 1.00 68.81 103 LEU A CA 1
ATOM 789 C C . LEU A 1 103 ? 8.272 -12.863 -21.726 1.00 68.81 103 LEU A C 1
ATOM 791 O O . LEU A 1 103 ? 8.329 -13.283 -22.880 1.00 68.81 103 LEU A O 1
ATOM 795 N N . GLY A 1 104 ? 8.984 -13.439 -20.750 1.00 57.81 104 GLY A N 1
ATOM 796 C CA . GLY A 1 104 ? 9.833 -14.627 -20.903 1.00 57.81 104 GLY A CA 1
ATOM 797 C C . GLY A 1 104 ? 9.275 -15.925 -20.299 1.00 57.81 104 GLY A C 1
ATOM 798 O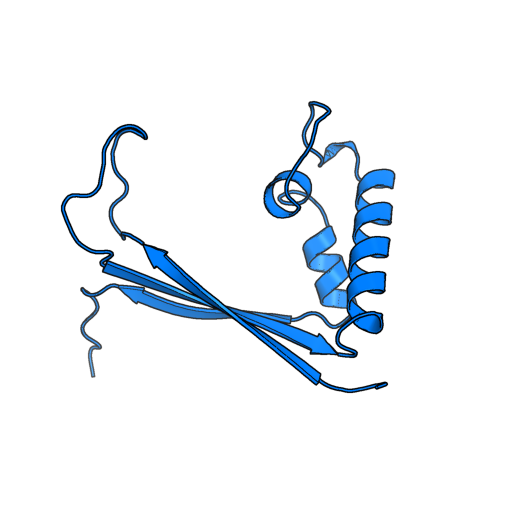 O . GLY A 1 104 ? 9.813 -16.996 -20.580 1.00 57.81 104 GLY A O 1
ATOM 799 N N . SER A 1 105 ? 8.205 -15.876 -19.496 1.00 48.41 105 SER A N 1
ATOM 800 C CA . SER A 1 105 ? 7.612 -17.085 -18.910 1.00 48.41 105 SER A CA 1
ATOM 801 C C . SER A 1 105 ? 6.625 -17.714 -19.892 1.00 48.41 105 SER A C 1
ATOM 803 O O . SER A 1 105 ? 5.418 -17.473 -19.852 1.00 48.41 105 SER A O 1
ATOM 805 N N . LYS A 1 106 ? 7.138 -18.530 -20.821 1.00 37.84 106 LYS A N 1
ATOM 806 C CA . LYS A 1 106 ? 6.285 -19.497 -21.515 1.00 37.84 106 LYS A CA 1
ATOM 807 C C . LYS A 1 106 ? 5.749 -20.464 -20.461 1.00 37.84 106 LYS A C 1
ATOM 809 O O . LYS A 1 106 ? 6.507 -21.260 -19.912 1.00 37.84 106 LYS A O 1
ATOM 814 N N . SER A 1 107 ? 4.448 -20.365 -20.201 1.00 36.94 107 SER A N 1
ATOM 815 C CA . SER A 1 107 ? 3.638 -21.398 -19.560 1.00 36.94 107 SER A CA 1
ATOM 816 C C . SER A 1 107 ? 4.085 -22.780 -20.054 1.00 36.94 107 SER A C 1
ATOM 818 O O . SER A 1 107 ? 3.935 -23.098 -21.236 1.00 36.94 107 SER A O 1
ATOM 820 N N . LYS A 1 108 ? 4.694 -23.573 -19.165 1.00 34.03 108 LYS A N 1
ATOM 821 C CA . LYS A 1 108 ? 4.771 -25.021 -19.350 1.00 34.03 108 LYS A CA 1
ATOM 822 C C . LYS A 1 108 ? 3.369 -25.554 -19.064 1.00 34.03 108 LYS A C 1
ATOM 824 O O . LYS A 1 108 ? 2.966 -25.600 -17.904 1.00 34.03 108 LYS A O 1
ATOM 829 N N . LEU A 1 109 ? 2.644 -25.872 -20.134 1.00 36.72 109 LEU A N 1
ATOM 830 C CA . LEU A 1 109 ? 1.630 -26.924 -20.106 1.00 36.72 109 LEU A CA 1
ATOM 831 C C . LEU A 1 109 ? 2.324 -28.279 -19.922 1.00 36.72 109 LEU A C 1
ATOM 833 O O . LEU A 1 109 ? 3.462 -28.419 -20.433 1.00 36.72 109 LEU A O 1
#

pLDDT: mean 90.68, std 13.25, range [34.03, 98.19]